Protein AF-A0A537H9T3-F1 (afdb_monomer_lite)

Sequence (89 aa):
MRRIETRIFRIDTEVAEQLDELAQKDKISVNVIANQALRKHVEYDAYAEKFGLVTISKGLLKRFFSLMSDEQARSLGRKSGEHEGVALV

Secondary structure (DSSP, 8-state):
------------HHHHHHHHHHHHHHTS-HHHHHHHHHHHIIIIIHHHTTTT-----HHHHHHHHHTS-HHHHHHHHHHHHHHTTTTT-

Structure (mmCIF, N/CA/C/O backbone):
data_AF-A0A537H9T3-F1
#
_entry.id   AF-A0A537H9T3-F1
#
loop_
_atom_site.group_PDB
_atom_site.id
_atom_site.type_symbol
_atom_site.label_atom_id
_atom_site.label_alt_id
_atom_site.label_comp_id
_atom_site.label_asym_id
_atom_site.label_entity_id
_atom_site.label_seq_id
_atom_site.pdbx_PDB_ins_code
_atom_site.Cartn_x
_atom_site.Cartn_y
_atom_site.Cartn_z
_atom_site.occupancy
_atom_site.B_iso_or_equiv
_atom_site.auth_seq_id
_atom_site.auth_comp_id
_atom_site.auth_asym_id
_atom_site.auth_atom_id
_atom_site.pdbx_PDB_model_num
ATOM 1 N N . MET A 1 1 ? -8.593 24.167 3.149 1.00 51.81 1 MET A N 1
ATOM 2 C CA . MET A 1 1 ? -8.936 23.135 4.158 1.00 51.81 1 MET A CA 1
ATOM 3 C C . MET A 1 1 ? -9.169 21.814 3.448 1.00 51.81 1 MET A C 1
ATOM 5 O O . MET A 1 1 ? -9.861 21.807 2.439 1.00 51.81 1 MET A O 1
ATOM 9 N N . ARG A 1 2 ? -8.589 20.713 3.935 1.00 76.62 2 ARG A N 1
ATOM 10 C CA . ARG A 1 2 ? -8.870 19.373 3.403 1.00 76.62 2 ARG A CA 1
ATOM 11 C C . ARG A 1 2 ? -10.239 18.924 3.923 1.00 76.62 2 ARG A C 1
ATOM 13 O O . ARG A 1 2 ? -10.432 18.916 5.134 1.00 76.62 2 ARG A O 1
ATOM 20 N N . ARG A 1 3 ? -11.182 18.592 3.036 1.00 85.69 3 ARG A N 1
ATOM 21 C CA . ARG A 1 3 ? -12.490 18.052 3.441 1.00 85.69 3 ARG A CA 1
ATOM 22 C C . ARG A 1 3 ? -12.326 16.572 3.784 1.00 85.69 3 ARG A C 1
ATOM 24 O O . ARG A 1 3 ? -11.729 15.835 3.001 1.00 85.69 3 ARG A O 1
ATOM 31 N N . ILE A 1 4 ? -12.794 16.168 4.961 1.00 86.56 4 ILE A N 1
ATOM 32 C CA . ILE A 1 4 ? -12.760 14.781 5.437 1.00 86.56 4 ILE A CA 1
ATOM 33 C C . ILE A 1 4 ? -14.205 14.304 5.529 1.00 86.56 4 ILE A C 1
ATOM 35 O O . ILE A 1 4 ? -15.049 15.005 6.079 1.00 86.56 4 ILE A O 1
ATOM 39 N N . GLU A 1 5 ? -14.473 13.126 4.978 1.00 91.81 5 GLU A N 1
ATOM 40 C CA . GLU A 1 5 ? -15.783 12.479 4.992 1.00 91.81 5 GLU A CA 1
ATOM 41 C C . GLU A 1 5 ? -15.664 11.156 5.747 1.00 91.81 5 GLU A C 1
ATOM 43 O O . GLU A 1 5 ? -14.728 10.392 5.506 1.00 91.81 5 GLU A O 1
ATOM 48 N N . THR A 1 6 ? -16.622 10.859 6.624 1.00 92.31 6 THR A N 1
ATOM 49 C CA . THR A 1 6 ? -16.685 9.563 7.309 1.00 92.31 6 THR A CA 1
ATOM 50 C C . THR A 1 6 ? -17.590 8.612 6.533 1.00 92.31 6 THR A C 1
ATOM 52 O O . THR A 1 6 ? -18.687 8.974 6.089 1.00 92.31 6 THR A O 1
ATOM 55 N N . ARG A 1 7 ? -17.125 7.376 6.363 1.00 89.44 7 ARG A N 1
ATOM 56 C CA . ARG A 1 7 ? -17.885 6.258 5.799 1.00 89.44 7 ARG A CA 1
ATOM 57 C C . ARG A 1 7 ? -17.666 5.031 6.679 1.00 89.44 7 ARG A C 1
ATOM 59 O O . ARG A 1 7 ? -16.569 4.843 7.196 1.00 89.44 7 ARG A O 1
ATOM 66 N N . ILE A 1 8 ? -18.717 4.236 6.861 1.00 92.06 8 ILE A N 1
ATOM 67 C CA . ILE 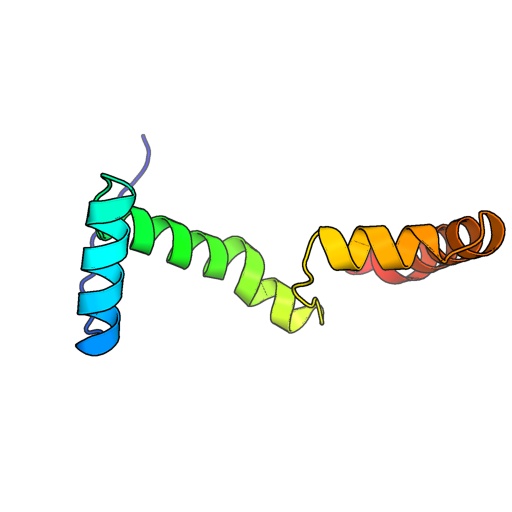A 1 8 ? -18.690 3.008 7.661 1.00 92.06 8 ILE A CA 1
ATOM 68 C C . ILE A 1 8 ? -18.835 1.835 6.700 1.00 92.06 8 ILE A C 1
ATOM 70 O O . ILE A 1 8 ? -19.773 1.805 5.902 1.00 92.06 8 ILE A O 1
ATOM 74 N N . PHE A 1 9 ? -17.917 0.879 6.790 1.00 90.31 9 PHE A N 1
ATOM 75 C CA . PHE A 1 9 ? -17.896 -0.318 5.959 1.00 90.31 9 PHE A CA 1
ATOM 76 C C . PHE A 1 9 ? -17.921 -1.561 6.844 1.00 90.31 9 PHE A C 1
ATOM 78 O O . PHE A 1 9 ? -17.392 -1.547 7.954 1.00 90.31 9 PHE A O 1
ATOM 85 N N . ARG A 1 10 ? -18.536 -2.632 6.340 1.00 95.19 10 ARG A N 1
ATOM 86 C CA . ARG A 1 10 ? -18.356 -3.976 6.893 1.00 95.19 10 ARG A CA 1
ATOM 87 C C . ARG A 1 10 ? -17.218 -4.637 6.128 1.00 95.19 10 ARG A C 1
ATOM 89 O O . ARG A 1 10 ? -17.161 -4.498 4.909 1.00 95.19 10 ARG A O 1
ATOM 96 N N . ILE A 1 11 ? -16.341 -5.318 6.846 1.00 94.31 11 ILE A N 1
ATOM 97 C CA . ILE A 1 11 ? -15.231 -6.092 6.292 1.00 94.31 11 ILE A CA 1
ATOM 98 C C . ILE A 1 11 ? -15.232 -7.466 6.949 1.00 94.31 11 ILE A C 1
ATOM 100 O O . ILE A 1 11 ? -15.773 -7.619 8.048 1.00 94.31 11 ILE A O 1
ATOM 104 N N . ASP A 1 12 ? -14.645 -8.445 6.273 1.00 97.56 12 ASP A N 1
ATOM 105 C CA . ASP A 1 12 ? -14.504 -9.789 6.820 1.00 97.56 12 ASP A CA 1
ATOM 106 C C . ASP A 1 12 ? -13.638 -9.770 8.081 1.00 97.56 12 ASP A C 1
ATOM 108 O O . ASP A 1 12 ? -12.672 -9.007 8.180 1.00 97.56 12 ASP A O 1
ATOM 112 N N . THR A 1 13 ? -13.988 -10.616 9.050 1.00 97.44 13 THR A N 1
ATOM 113 C CA . THR A 1 13 ? -13.313 -10.677 10.354 1.00 97.44 13 THR A CA 1
ATOM 114 C C . THR A 1 13 ? -11.816 -10.938 10.206 1.00 97.44 13 THR A C 1
ATOM 116 O O . THR A 1 13 ? -11.024 -10.227 10.812 1.00 97.44 13 THR A O 1
ATOM 119 N N . GLU A 1 14 ? -11.424 -11.865 9.330 1.00 98.06 14 GLU A N 1
ATOM 120 C CA . GLU A 1 14 ? -10.012 -12.181 9.068 1.00 98.06 14 GLU A CA 1
ATOM 121 C C . GLU A 1 14 ? -9.231 -10.961 8.550 1.00 98.06 14 GLU A C 1
ATOM 123 O O . GLU A 1 14 ? -8.083 -10.730 8.926 1.00 98.06 14 GLU A O 1
ATOM 128 N N . VAL A 1 15 ? -9.864 -10.129 7.715 1.00 96.75 15 VAL A N 1
ATOM 129 C CA . VAL A 1 15 ? -9.248 -8.902 7.191 1.00 96.75 15 VAL A CA 1
ATOM 130 C C . VAL A 1 15 ? -9.132 -7.848 8.290 1.00 96.75 15 VAL A C 1
ATOM 132 O O . VAL A 1 15 ? -8.122 -7.149 8.359 1.00 96.75 15 VAL A O 1
ATOM 135 N N . ALA A 1 16 ? -10.140 -7.726 9.159 1.00 96.44 16 ALA A N 1
ATOM 136 C CA . ALA A 1 16 ? -10.091 -6.816 10.302 1.00 96.44 16 ALA A CA 1
ATOM 137 C C . ALA A 1 16 ? -8.931 -7.165 11.249 1.00 96.44 16 ALA A C 1
ATOM 139 O O . AL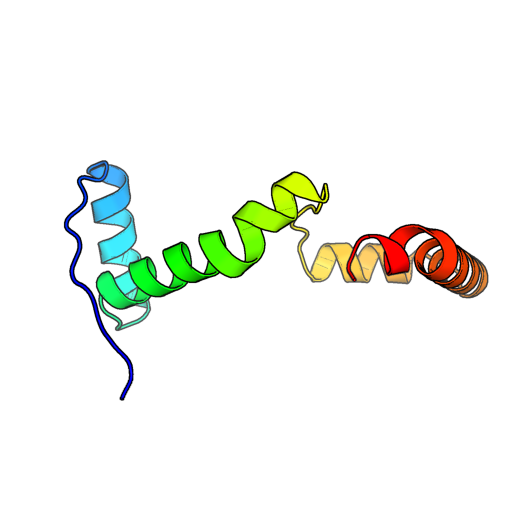A A 1 16 ? -8.156 -6.281 11.608 1.00 96.44 16 ALA A O 1
ATOM 140 N N . GLU A 1 17 ? -8.763 -8.449 11.567 1.00 97.75 17 GLU A N 1
ATOM 141 C CA . GLU A 1 17 ? -7.675 -8.946 12.416 1.00 97.75 17 GLU A CA 1
ATOM 142 C C . GLU A 1 17 ? -6.297 -8.642 11.806 1.00 97.75 17 GLU A C 1
ATOM 144 O O . GLU A 1 17 ? -5.426 -8.082 12.472 1.00 97.75 17 GLU A O 1
ATOM 149 N N . GLN A 1 18 ? -6.111 -8.902 10.508 1.00 97.44 18 GLN A N 1
ATOM 150 C CA . GLN A 1 18 ? -4.862 -8.575 9.809 1.00 97.44 18 GLN A CA 1
ATOM 151 C C . GLN A 1 18 ? -4.572 -7.067 9.774 1.00 97.44 18 GLN A C 1
ATOM 153 O O . GLN A 1 18 ? -3.416 -6.644 9.871 1.00 97.44 18 GLN A O 1
ATOM 158 N N . LEU A 1 19 ? -5.606 -6.233 9.627 1.00 96.31 19 LEU A N 1
ATOM 159 C CA . LEU A 1 19 ? -5.458 -4.778 9.677 1.00 96.31 19 LEU A CA 1
ATOM 160 C C . LEU A 1 19 ? -5.029 -4.301 11.066 1.00 96.31 19 LEU A C 1
ATOM 162 O O . LEU A 1 19 ? -4.192 -3.400 11.150 1.00 96.31 19 LEU A O 1
ATOM 166 N N . ASP A 1 20 ? -5.563 -4.902 12.130 1.00 96.88 20 ASP A N 1
ATOM 167 C CA . ASP A 1 20 ? -5.163 -4.605 13.505 1.00 96.88 20 ASP A CA 1
ATOM 168 C C . ASP A 1 20 ? -3.696 -4.988 13.757 1.00 96.88 20 ASP A C 1
ATOM 170 O O . ASP A 1 20 ? -2.938 -4.185 14.308 1.00 96.88 20 ASP A O 1
ATOM 174 N N . GLU A 1 21 ? -3.251 -6.158 13.287 1.00 97.75 21 GLU A N 1
ATOM 175 C CA . GLU A 1 21 ? -1.847 -6.584 13.380 1.00 97.75 21 GLU A CA 1
ATOM 176 C C . GLU A 1 21 ? -0.896 -5.620 12.654 1.00 97.75 21 GLU A C 1
ATOM 178 O O . GLU A 1 21 ? 0.136 -5.211 13.200 1.00 97.75 21 GLU A O 1
ATOM 183 N N . LEU A 1 22 ? -1.249 -5.214 11.430 1.00 96.94 22 LEU A N 1
ATOM 184 C CA . LEU A 1 22 ? -0.474 -4.251 10.642 1.00 96.94 22 LEU A CA 1
ATOM 185 C C . LEU A 1 22 ? -0.423 -2.879 11.320 1.00 96.94 22 LEU A C 1
ATOM 187 O O . LEU A 1 22 ? 0.646 -2.279 11.429 1.00 96.94 22 LEU A O 1
ATOM 191 N N . ALA A 1 23 ? -1.562 -2.401 11.821 1.00 97.00 23 ALA A N 1
ATOM 192 C CA . ALA A 1 23 ? -1.669 -1.138 12.542 1.00 97.00 23 ALA A CA 1
ATOM 193 C C . ALA A 1 23 ? -0.773 -1.125 13.791 1.00 97.00 23 ALA A C 1
ATOM 195 O O . ALA A 1 23 ? -0.036 -0.160 14.018 1.00 97.00 23 ALA A O 1
ATOM 196 N N . GLN A 1 24 ? -0.771 -2.215 14.563 1.00 97.25 24 GLN A N 1
ATOM 197 C CA . GLN A 1 24 ? 0.099 -2.367 15.730 1.00 97.25 24 GLN A CA 1
ATOM 198 C C . GLN A 1 24 ? 1.579 -2.389 15.348 1.00 97.25 24 GLN A C 1
ATOM 200 O O . GLN A 1 24 ? 2.378 -1.659 15.944 1.00 97.25 24 GLN A O 1
ATOM 205 N N . LYS A 1 25 ? 1.945 -3.193 14.343 1.00 96.44 25 LYS A N 1
ATOM 206 C CA . LYS A 1 25 ? 3.326 -3.321 13.863 1.00 96.44 25 LYS A CA 1
ATOM 207 C C . LYS A 1 25 ? 3.893 -1.980 13.399 1.00 96.44 25 LYS A C 1
ATOM 209 O O . LYS A 1 25 ? 5.009 -1.621 13.776 1.00 96.44 25 LYS A O 1
ATOM 214 N N . ASP A 1 26 ? 3.106 -1.233 12.634 1.00 94.81 26 ASP A N 1
ATOM 215 C CA . ASP A 1 26 ? 3.528 0.025 12.020 1.00 94.81 26 ASP A CA 1
ATOM 216 C C . ASP A 1 26 ? 3.253 1.246 12.922 1.00 94.81 26 ASP A C 1
ATOM 218 O O . ASP A 1 26 ? 3.618 2.370 12.573 1.00 94.81 26 ASP A O 1
ATOM 222 N N . LYS A 1 27 ? 2.656 1.036 14.108 1.00 95.88 27 LYS A N 1
ATOM 223 C CA . LYS A 1 27 ? 2.260 2.072 15.083 1.00 95.88 27 LYS A CA 1
ATOM 224 C C . LYS A 1 27 ? 1.383 3.171 14.472 1.00 95.88 27 LYS A C 1
ATOM 226 O O . LYS A 1 27 ? 1.528 4.355 14.783 1.00 95.88 27 LYS A O 1
ATOM 231 N N . ILE A 1 28 ? 0.459 2.771 13.609 1.00 96.75 28 ILE A N 1
ATOM 232 C CA . ILE A 1 28 ? -0.533 3.636 12.960 1.00 96.75 28 ILE A CA 1
ATOM 233 C C . ILE A 1 28 ? -1.940 3.125 13.264 1.00 96.75 28 ILE A C 1
ATOM 235 O O . ILE A 1 28 ? -2.109 2.030 13.782 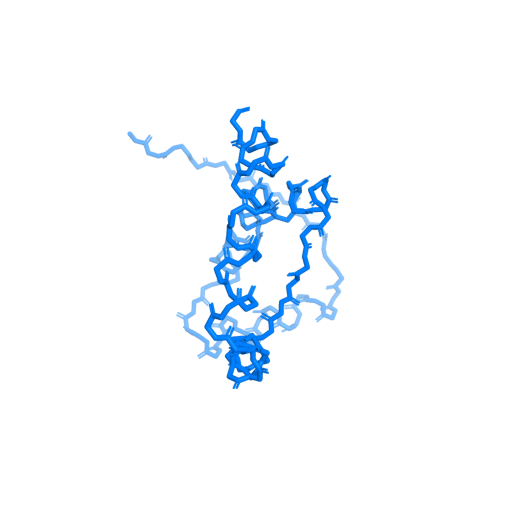1.00 96.75 28 ILE A O 1
ATOM 239 N N . SER A 1 29 ? -2.976 3.908 12.963 1.00 96.50 29 SER A N 1
ATOM 240 C CA . SER A 1 29 ? -4.351 3.417 13.098 1.00 96.50 29 SER A CA 1
ATOM 241 C C . SER A 1 29 ? -4.789 2.641 11.858 1.00 96.50 29 SER A C 1
ATOM 243 O O . SER A 1 29 ? -4.359 2.941 10.741 1.00 96.50 29 SER A O 1
ATOM 245 N N . VAL A 1 30 ? -5.742 1.723 12.034 1.00 95.12 30 VAL A N 1
ATOM 246 C CA . VAL A 1 30 ? -6.424 1.036 10.923 1.00 95.12 30 VAL A CA 1
ATOM 247 C C . VAL A 1 30 ? -6.993 2.038 9.914 1.00 95.12 30 VAL A C 1
ATOM 249 O O . VAL A 1 30 ? -6.905 1.830 8.708 1.00 95.12 30 VAL A O 1
ATOM 252 N N . ASN A 1 31 ? -7.481 3.191 10.381 1.00 93.94 31 ASN A N 1
ATOM 253 C CA . ASN A 1 31 ? -7.962 4.262 9.506 1.00 93.94 31 ASN A CA 1
ATOM 254 C C . ASN A 1 31 ? -6.871 4.834 8.588 1.00 93.94 31 ASN A C 1
ATOM 256 O O . ASN A 1 31 ? -7.182 5.246 7.470 1.00 93.94 31 ASN A O 1
ATOM 260 N N . VAL A 1 32 ? -5.609 4.897 9.026 1.00 95.00 32 VAL A N 1
ATOM 261 C CA . VAL A 1 32 ? -4.501 5.332 8.158 1.00 95.00 32 VAL A CA 1
ATOM 262 C C . VAL A 1 32 ? -4.287 4.311 7.046 1.00 95.00 32 VAL A C 1
ATOM 264 O O . VAL A 1 32 ? -4.220 4.706 5.881 1.00 95.00 32 VAL A O 1
ATOM 267 N N . ILE A 1 33 ? -4.261 3.022 7.388 1.00 95.81 33 ILE A N 1
ATOM 268 C CA . ILE A 1 33 ? -4.102 1.924 6.425 1.00 95.81 33 ILE A CA 1
ATOM 269 C C . ILE A 1 33 ? -5.260 1.924 5.423 1.00 95.81 33 ILE A C 1
ATOM 271 O O . ILE A 1 33 ? -5.032 1.961 4.214 1.00 95.81 33 ILE A O 1
ATOM 275 N N . ALA A 1 34 ? -6.501 1.986 5.909 1.00 93.88 34 ALA A N 1
ATOM 276 C CA . ALA A 1 34 ? -7.695 2.029 5.072 1.00 93.88 34 ALA A CA 1
ATOM 277 C C . ALA A 1 34 ? -7.680 3.234 4.117 1.00 93.88 34 ALA A C 1
ATOM 279 O O . ALA A 1 34 ? -7.933 3.084 2.924 1.00 93.88 34 ALA A O 1
ATOM 280 N N . ASN A 1 35 ? -7.312 4.426 4.600 1.00 93.12 35 ASN A N 1
ATOM 281 C CA . ASN A 1 35 ? -7.202 5.610 3.743 1.00 93.12 35 ASN A CA 1
ATOM 282 C C . ASN A 1 35 ? -6.105 5.478 2.677 1.00 93.12 35 ASN A C 1
ATOM 284 O O . ASN A 1 35 ? -6.283 5.975 1.565 1.00 93.12 35 ASN A O 1
ATOM 288 N N . GLN A 1 36 ? -4.970 4.852 2.998 1.00 93.56 36 GLN A N 1
ATOM 289 C CA . GLN A 1 36 ? -3.903 4.601 2.026 1.00 93.56 36 GLN A CA 1
ATOM 290 C C . GLN A 1 36 ? -4.345 3.595 0.961 1.00 93.56 36 GLN A C 1
ATOM 292 O O . GLN A 1 36 ? -4.151 3.854 -0.226 1.00 93.56 36 GLN A O 1
ATOM 297 N N . ALA A 1 37 ? -4.983 2.496 1.370 1.00 92.62 37 ALA A N 1
ATOM 298 C CA . ALA A 1 37 ? -5.492 1.471 0.465 1.00 92.62 37 ALA A CA 1
ATOM 299 C C . ALA A 1 37 ? -6.583 2.024 -0.464 1.00 92.62 37 ALA A C 1
ATOM 301 O O . ALA A 1 37 ? -6.480 1.887 -1.680 1.00 92.62 37 ALA A O 1
ATOM 302 N N . LEU A 1 38 ? -7.577 2.731 0.084 1.00 92.75 38 LEU A N 1
ATOM 303 C CA . LEU A 1 38 ? -8.645 3.353 -0.705 1.00 92.75 38 LEU A CA 1
ATOM 304 C C . LEU A 1 38 ? -8.100 4.407 -1.673 1.00 92.75 38 LEU A C 1
ATOM 306 O O . LEU A 1 38 ? -8.548 4.480 -2.815 1.00 92.75 38 LEU A O 1
ATOM 310 N N . ARG A 1 39 ? -7.107 5.202 -1.249 1.00 90.44 39 ARG A N 1
ATOM 311 C CA . ARG A 1 39 ? -6.450 6.160 -2.143 1.00 90.44 39 ARG A CA 1
ATOM 312 C C . ARG A 1 39 ? -5.725 5.449 -3.278 1.00 90.44 39 ARG A C 1
ATOM 314 O O . ARG A 1 39 ? -5.939 5.812 -4.426 1.00 90.44 39 ARG A O 1
ATOM 321 N N . LYS A 1 40 ? -4.913 4.435 -2.965 1.00 89.44 40 LYS A N 1
ATOM 322 C CA . LYS A 1 40 ? -4.212 3.637 -3.977 1.00 89.44 40 LYS A CA 1
ATOM 323 C C . LYS A 1 40 ? -5.199 3.030 -4.975 1.00 89.44 40 LYS A C 1
ATOM 325 O O . LYS A 1 40 ? -4.947 3.078 -6.173 1.00 89.44 40 LYS A O 1
ATOM 330 N N . HIS A 1 41 ? -6.332 2.527 -4.493 1.00 88.50 41 HIS A N 1
ATOM 331 C CA . HIS A 1 41 ? -7.342 1.943 -5.359 1.00 88.50 41 HIS A CA 1
ATOM 332 C C . HIS A 1 41 ? -7.920 2.965 -6.347 1.00 88.50 41 HIS A C 1
ATOM 334 O O . HIS A 1 41 ? -7.955 2.712 -7.547 1.00 88.50 41 HIS A O 1
ATOM 340 N N . VAL A 1 42 ? -8.321 4.142 -5.856 1.00 87.06 42 VAL A N 1
ATOM 341 C CA . VAL A 1 42 ? -8.923 5.196 -6.690 1.00 87.06 42 VAL A CA 1
ATOM 342 C C . VAL A 1 42 ? -7.906 5.848 -7.626 1.00 87.06 42 VAL A C 1
ATOM 344 O O . VAL A 1 42 ? -8.242 6.169 -8.760 1.00 87.06 42 VAL A O 1
ATOM 347 N N . GLU A 1 43 ? -6.680 6.080 -7.161 1.00 83.56 43 GLU A N 1
ATOM 348 C CA . GLU A 1 43 ? -5.655 6.792 -7.933 1.00 83.56 43 GLU A CA 1
ATOM 349 C C . GLU A 1 43 ? -4.898 5.881 -8.900 1.00 83.56 43 GLU A C 1
ATOM 351 O O . GLU A 1 43 ? -4.416 6.359 -9.924 1.00 83.56 43 GLU A O 1
ATOM 356 N N . TYR A 1 44 ? -4.775 4.588 -8.592 1.00 78.94 44 TYR A N 1
ATOM 357 C CA . TYR A 1 44 ? -3.953 3.663 -9.363 1.00 78.94 44 TYR A CA 1
ATOM 358 C C . TYR A 1 44 ? -4.703 2.402 -9.766 1.00 78.94 44 TYR A C 1
ATOM 360 O O . TYR A 1 44 ? -4.868 2.195 -10.961 1.00 78.94 44 TYR A O 1
ATOM 368 N N . ASP A 1 45 ? -5.166 1.569 -8.828 1.00 79.38 45 ASP A N 1
ATOM 369 C CA . ASP A 1 45 ? -5.620 0.210 -9.175 1.00 79.38 45 ASP A CA 1
ATOM 370 C C . ASP A 1 45 ? -6.803 0.227 -10.168 1.00 79.38 45 ASP A C 1
ATOM 372 O O . ASP A 1 45 ? -6.789 -0.515 -11.149 1.00 79.38 45 ASP A O 1
ATOM 376 N N . ALA A 1 46 ? -7.758 1.150 -9.994 1.00 77.88 46 ALA A N 1
ATOM 377 C CA . ALA A 1 46 ? -8.897 1.325 -10.901 1.00 77.88 46 ALA A CA 1
ATOM 378 C C . ALA A 1 46 ? -8.492 1.738 -12.332 1.00 77.88 46 ALA A C 1
ATOM 380 O O . ALA A 1 46 ? -9.182 1.408 -13.297 1.00 77.88 46 ALA A O 1
ATOM 381 N N . TYR A 1 47 ? -7.375 2.454 -12.491 1.00 72.75 47 TYR A N 1
ATOM 382 C CA . TYR A 1 47 ? -6.835 2.814 -13.805 1.00 72.75 47 TYR A CA 1
ATOM 383 C C . TYR A 1 47 ? -5.908 1.723 -14.348 1.00 72.75 47 TYR A C 1
ATOM 385 O O . TYR A 1 47 ? -5.973 1.390 -15.527 1.00 72.75 47 TYR A O 1
ATOM 393 N N . ALA A 1 48 ? -5.069 1.137 -13.497 1.00 68.75 48 ALA A N 1
ATOM 394 C CA . ALA A 1 48 ? -4.104 0.106 -13.851 1.00 68.75 48 ALA A CA 1
ATOM 395 C C . ALA A 1 48 ? -4.773 -1.111 -14.496 1.00 68.75 48 ALA A C 1
ATOM 397 O O . ALA A 1 48 ? -4.283 -1.602 -15.513 1.00 68.75 48 ALA A O 1
ATOM 398 N N . GLU A 1 49 ? -5.924 -1.536 -13.971 1.00 65.50 49 GLU A N 1
ATOM 399 C CA . GLU A 1 49 ? -6.717 -2.626 -14.544 1.00 65.50 49 GLU A CA 1
ATOM 400 C C . GLU A 1 49 ? -7.217 -2.293 -15.961 1.00 65.50 49 GLU A C 1
ATOM 402 O O . GLU A 1 49 ? -7.174 -3.133 -16.858 1.00 65.50 49 GLU A O 1
ATOM 407 N N . LYS A 1 50 ? -7.593 -1.032 -16.207 1.00 64.94 50 LYS A N 1
ATOM 408 C CA . LYS A 1 50 ? -8.029 -0.553 -17.527 1.00 64.94 50 LYS A CA 1
ATOM 409 C C . LYS A 1 50 ? -6.882 -0.462 -18.540 1.00 64.94 50 LYS A C 1
ATOM 411 O O . LYS A 1 50 ? -7.106 -0.668 -19.730 1.00 64.94 50 LYS A O 1
ATOM 416 N N . PHE A 1 51 ? -5.673 -0.147 -18.081 1.00 65.56 51 PHE A N 1
ATOM 417 C CA . PHE A 1 51 ? -4.490 0.027 -18.930 1.00 65.56 51 PHE A CA 1
ATOM 418 C C . PHE A 1 51 ? -3.610 -1.231 -19.028 1.00 65.56 51 PHE A C 1
ATOM 420 O O . PHE A 1 51 ? -2.522 -1.168 -19.594 1.00 65.56 51 PHE A O 1
ATOM 427 N N . GLY A 1 52 ? -4.059 -2.375 -18.494 1.00 66.19 52 GLY A N 1
ATOM 428 C CA . GLY A 1 52 ? -3.318 -3.640 -18.564 1.00 66.19 52 GLY A CA 1
ATOM 429 C C . GLY A 1 52 ? -1.998 -3.631 -17.784 1.00 66.19 52 GLY A C 1
ATOM 430 O O . GLY A 1 52 ? -1.081 -4.387 -18.108 1.00 66.19 52 GLY A O 1
ATOM 431 N N . LEU A 1 53 ? -1.872 -2.767 -16.773 1.00 72.62 53 LEU A N 1
ATOM 432 C CA . LEU A 1 53 ? -0.657 -2.648 -15.972 1.00 72.62 53 LEU A CA 1
ATOM 433 C C . LEU A 1 53 ? -0.572 -3.789 -14.951 1.00 72.62 53 LEU A C 1
ATOM 435 O O . LEU A 1 53 ? -1.537 -4.098 -14.256 1.00 72.62 53 LEU A O 1
ATOM 439 N N . VAL A 1 54 ? 0.617 -4.383 -14.815 1.00 73.31 54 VAL A N 1
ATOM 440 C CA . VAL A 1 54 ? 0.892 -5.448 -13.840 1.00 73.31 54 VAL A CA 1
ATOM 441 C C . VAL A 1 54 ? 1.840 -4.971 -12.745 1.00 73.31 54 VAL A C 1
ATOM 443 O O . VAL A 1 54 ? 2.817 -4.264 -12.996 1.00 73.31 54 VAL A O 1
ATOM 446 N N . THR A 1 55 ? 1.583 -5.394 -11.506 1.00 76.81 55 THR A N 1
ATOM 447 C CA . THR A 1 55 ? 2.510 -5.140 -10.396 1.00 76.81 55 THR A CA 1
ATOM 448 C C . THR A 1 55 ? 3.652 -6.151 -10.444 1.00 76.81 55 THR A C 1
ATOM 450 O O . THR A 1 55 ? 3.428 -7.355 -10.348 1.00 76.81 55 THR A O 1
ATOM 453 N N . ILE A 1 56 ? 4.892 -5.668 -10.539 1.00 84.19 56 ILE A N 1
ATOM 454 C CA . ILE A 1 56 ? 6.104 -6.497 -10.488 1.00 84.19 56 ILE A CA 1
ATOM 455 C C . ILE A 1 56 ? 7.046 -6.017 -9.385 1.00 84.19 56 ILE A C 1
ATOM 457 O O . ILE A 1 56 ? 7.104 -4.830 -9.056 1.00 84.19 56 ILE A O 1
ATOM 461 N N . SER A 1 57 ? 7.818 -6.936 -8.801 1.00 87.62 57 SER A N 1
ATOM 462 C CA . SER A 1 57 ? 8.797 -6.560 -7.781 1.00 87.62 57 SER A CA 1
ATOM 463 C C . SER A 1 57 ? 9.949 -5.762 -8.398 1.00 87.62 57 SER A C 1
ATOM 465 O O . SER A 1 57 ? 10.416 -6.052 -9.503 1.00 87.62 57 SER A O 1
ATOM 467 N N . LYS A 1 58 ? 10.475 -4.778 -7.655 1.00 86.06 58 LYS A N 1
ATOM 468 C CA . LYS A 1 58 ? 11.635 -3.980 -8.098 1.00 86.06 58 LYS A CA 1
ATOM 469 C C . LYS A 1 58 ? 12.842 -4.859 -8.446 1.00 86.06 58 LYS A C 1
ATOM 471 O O . LYS A 1 58 ? 13.581 -4.546 -9.373 1.00 86.06 58 LYS A O 1
ATOM 476 N N . GLY A 1 59 ? 13.041 -5.949 -7.701 1.00 90.75 59 GLY A N 1
ATOM 477 C CA . GLY A 1 59 ? 14.115 -6.912 -7.951 1.00 90.75 59 GLY A CA 1
ATOM 478 C C . GLY A 1 59 ? 13.949 -7.641 -9.284 1.00 90.75 59 GLY A C 1
ATOM 479 O O . GLY A 1 59 ? 14.908 -7.728 -10.048 1.00 90.75 59 GLY A O 1
ATOM 480 N N . LEU A 1 60 ? 12.730 -8.098 -9.596 1.00 88.25 60 LEU A N 1
ATOM 481 C CA . LEU A 1 60 ? 12.430 -8.751 -10.870 1.00 88.25 60 LEU A CA 1
ATOM 482 C C . LEU A 1 60 ? 12.626 -7.790 -12.045 1.00 88.25 60 LEU A C 1
ATOM 484 O O . LEU A 1 60 ? 13.296 -8.144 -13.012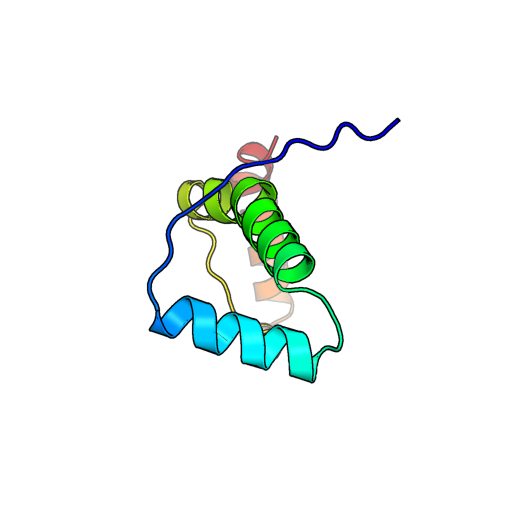 1.00 88.25 60 LEU A O 1
ATOM 488 N N . LEU A 1 61 ? 12.131 -6.556 -11.920 1.00 89.50 61 LEU A N 1
ATOM 489 C CA . LEU A 1 61 ? 12.289 -5.537 -12.955 1.00 89.50 61 LEU A CA 1
ATOM 490 C C . LEU A 1 61 ? 13.768 -5.220 -13.230 1.00 89.50 61 LEU A C 1
ATOM 492 O O . LEU A 1 61 ? 14.194 -5.199 -14.382 1.00 89.50 61 LEU A O 1
ATOM 496 N N . LYS A 1 62 ? 14.579 -5.045 -12.177 1.00 90.94 62 LYS A N 1
ATOM 497 C CA . LYS A 1 62 ? 16.034 -4.864 -12.316 1.00 90.94 62 LYS A CA 1
ATOM 498 C C . LYS A 1 62 ? 16.690 -6.037 -13.035 1.00 90.94 62 LYS A C 1
ATOM 500 O O . LYS A 1 62 ? 17.564 -5.826 -13.871 1.00 90.94 62 LYS A O 1
ATOM 505 N N . ARG A 1 63 ? 16.269 -7.263 -12.719 1.00 93.25 63 ARG A N 1
ATOM 506 C CA . ARG A 1 63 ? 16.813 -8.465 -13.350 1.00 93.25 63 ARG A CA 1
ATOM 507 C C . ARG A 1 63 ? 16.465 -8.517 -14.835 1.00 93.25 63 ARG A C 1
ATOM 509 O O . ARG A 1 63 ? 17.355 -8.770 -15.636 1.00 93.25 63 ARG A O 1
ATOM 516 N N . PHE A 1 64 ? 15.229 -8.201 -15.213 1.00 90.00 64 PHE A N 1
ATOM 517 C CA . PHE A 1 64 ? 14.851 -8.092 -16.624 1.00 90.00 64 PHE A CA 1
ATOM 518 C C . PHE A 1 64 ? 15.678 -7.046 -17.370 1.00 90.00 64 PHE A C 1
ATOM 520 O O . PHE A 1 64 ? 16.209 -7.359 -18.431 1.00 90.00 64 PHE A O 1
ATOM 527 N N . PHE A 1 65 ? 15.883 -5.857 -16.795 1.00 88.44 65 PHE A N 1
ATOM 528 C CA . PHE A 1 65 ? 16.743 -4.849 -17.421 1.00 88.44 65 PHE A CA 1
ATOM 529 C C . PHE A 1 65 ? 18.204 -5.289 -17.529 1.00 88.44 65 PHE A C 1
ATOM 531 O O . PHE A 1 65 ? 18.833 -5.020 -18.542 1.00 88.44 65 PHE A O 1
ATOM 538 N N . SER A 1 66 ? 18.738 -6.014 -16.541 1.00 91.69 66 SER A N 1
ATOM 539 C CA . SER A 1 66 ? 20.120 -6.518 -16.600 1.00 91.69 66 SER A CA 1
ATOM 540 C C . SER A 1 66 ? 20.359 -7.576 -17.682 1.00 91.69 66 SER A C 1
ATOM 542 O O . SER A 1 66 ? 21.500 -7.798 -18.072 1.00 91.69 66 SER A O 1
ATOM 544 N N . LEU A 1 67 ? 19.298 -8.242 -18.148 1.00 93.94 67 LEU A N 1
ATOM 545 C CA . LEU A 1 67 ? 19.358 -9.240 -19.219 1.00 93.94 67 LEU A CA 1
ATOM 546 C C . LEU A 1 67 ? 19.181 -8.619 -20.612 1.00 93.94 67 LEU A C 1
ATOM 548 O O . LEU A 1 67 ? 19.335 -9.317 -21.612 1.00 93.94 67 LEU A O 1
ATOM 552 N N . MET A 1 68 ? 18.831 -7.335 -2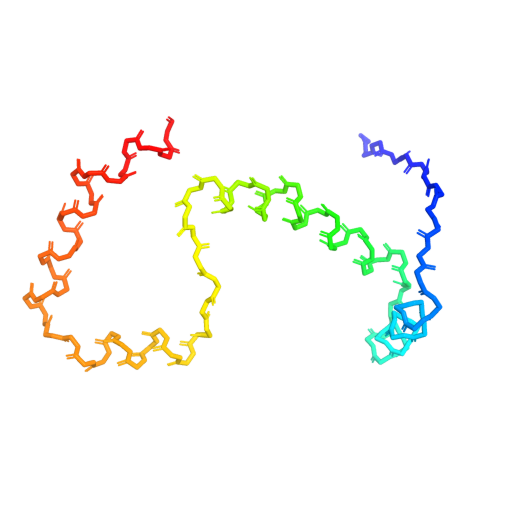0.679 1.00 93.19 68 MET A N 1
ATOM 553 C CA . MET A 1 68 ? 18.568 -6.619 -21.918 1.00 93.19 68 MET A CA 1
ATOM 554 C C . MET A 1 68 ? 19.850 -5.959 -22.426 1.00 93.19 68 MET A C 1
ATOM 556 O O . MET A 1 68 ? 20.577 -5.337 -21.654 1.00 93.19 68 MET A O 1
ATOM 560 N N . SER A 1 69 ? 20.123 -6.059 -23.727 1.00 93.69 69 SER A N 1
ATOM 561 C CA . SER A 1 69 ? 21.198 -5.270 -24.334 1.00 93.69 69 SER A CA 1
ATOM 562 C C . SER A 1 69 ? 20.790 -3.800 -24.477 1.00 93.69 69 SER A C 1
ATOM 564 O O . SER A 1 69 ? 19.604 -3.477 -24.596 1.00 93.69 69 SER A O 1
ATOM 566 N N . ASP A 1 70 ? 21.769 -2.898 -24.553 1.00 91.94 70 ASP A N 1
ATOM 567 C CA . ASP A 1 70 ? 21.522 -1.468 -24.794 1.00 91.94 70 ASP A CA 1
ATOM 568 C C . ASP A 1 70 ? 20.685 -1.218 -26.060 1.00 91.94 70 ASP A C 1
ATOM 570 O O . ASP A 1 70 ? 19.875 -0.290 -26.118 1.00 91.94 70 ASP A O 1
ATOM 574 N N . GLU A 1 71 ? 20.855 -2.050 -27.087 1.00 92.81 71 GLU A N 1
ATOM 575 C CA . GLU A 1 71 ? 20.088 -1.963 -28.328 1.00 92.81 71 GLU A CA 1
ATOM 576 C C . GLU A 1 71 ? 18.618 -2.345 -28.121 1.00 92.81 71 GLU A C 1
ATOM 578 O O . GLU A 1 71 ? 17.721 -1.619 -28.561 1.00 92.81 71 GLU A O 1
ATOM 583 N N . GLN A 1 72 ? 18.363 -3.442 -27.404 1.00 92.06 72 GLN A N 1
ATOM 584 C CA . GLN A 1 72 ? 17.010 -3.874 -27.059 1.00 92.06 72 GLN A CA 1
ATOM 585 C C . GLN A 1 72 ? 16.306 -2.826 -26.189 1.00 92.06 72 GLN A C 1
ATOM 587 O O . GLN A 1 72 ? 15.151 -2.493 -26.456 1.00 92.06 72 GLN A O 1
ATOM 592 N N . ALA A 1 73 ? 17.018 -2.229 -25.227 1.00 90.12 73 ALA A N 1
ATOM 593 C CA . ALA A 1 73 ? 16.490 -1.162 -24.382 1.00 90.12 73 ALA A CA 1
ATOM 594 C C . ALA A 1 73 ? 16.122 0.091 -25.194 1.00 90.12 73 ALA A C 1
ATOM 596 O O . ALA A 1 73 ? 15.035 0.648 -25.027 1.00 90.12 73 ALA A O 1
ATOM 597 N N . ARG A 1 74 ? 16.986 0.507 -26.133 1.00 90.81 74 ARG A N 1
ATOM 598 C CA . ARG A 1 74 ? 16.709 1.636 -27.040 1.00 90.81 74 ARG A CA 1
ATOM 599 C C . ARG A 1 74 ? 15.523 1.359 -27.961 1.00 90.81 74 ARG A C 1
ATOM 601 O O . ARG A 1 74 ? 14.715 2.257 -28.186 1.00 90.81 74 ARG A O 1
ATOM 608 N N . SER A 1 75 ? 15.425 0.146 -28.505 1.00 90.81 75 SER A N 1
ATOM 609 C CA . SER A 1 75 ? 14.311 -0.249 -29.374 1.00 90.81 75 SER A CA 1
ATOM 610 C C . SER A 1 75 ? 12.984 -0.242 -28.615 1.00 90.81 75 SER A C 1
ATOM 612 O O . SER A 1 75 ? 12.010 0.328 -29.105 1.00 90.81 75 SER A O 1
ATOM 614 N N . LEU A 1 76 ? 12.968 -0.803 -27.400 1.00 87.31 76 LEU A N 1
ATOM 615 C CA . LEU A 1 76 ? 11.795 -0.817 -26.530 1.00 87.31 76 LEU A CA 1
ATOM 616 C C . LEU A 1 76 ? 11.330 0.607 -26.200 1.00 87.31 76 LEU A C 1
ATOM 618 O O . LEU A 1 76 ? 10.163 0.924 -26.398 1.00 87.31 76 LEU A O 1
ATOM 622 N N . GLY A 1 77 ? 12.250 1.486 -25.787 1.00 85.88 77 GLY A N 1
ATOM 623 C CA . GLY A 1 77 ? 11.922 2.874 -25.451 1.00 85.88 77 GLY A CA 1
ATOM 624 C C . GLY A 1 77 ? 11.301 3.661 -26.611 1.00 85.88 77 GLY A C 1
ATOM 625 O O . GLY A 1 77 ? 10.333 4.387 -26.396 1.00 85.88 77 GLY A O 1
ATOM 626 N N . ARG A 1 78 ? 11.802 3.491 -27.846 1.00 88.00 78 ARG A N 1
ATOM 627 C CA . ARG A 1 78 ? 11.204 4.137 -29.033 1.00 88.00 78 ARG A CA 1
ATOM 628 C C . ARG A 1 78 ? 9.792 3.625 -29.307 1.00 88.00 78 ARG A C 1
ATOM 630 O O . ARG A 1 78 ? 8.883 4.434 -29.441 1.00 88.00 78 ARG A O 1
ATOM 637 N N . LYS A 1 79 ? 9.603 2.300 -29.315 1.00 84.69 79 LYS A N 1
ATOM 638 C CA . LYS A 1 79 ? 8.295 1.681 -29.582 1.00 84.69 79 LYS A CA 1
ATOM 639 C C . LYS A 1 79 ? 7.245 2.067 -28.538 1.00 84.69 79 LYS A C 1
ATOM 641 O O . LYS A 1 79 ? 6.128 2.412 -28.909 1.00 84.69 79 LYS A O 1
ATOM 646 N N . SER A 1 80 ? 7.598 2.062 -27.251 1.00 79.88 80 SER A N 1
ATOM 647 C CA . SER A 1 80 ? 6.691 2.518 -26.187 1.00 79.88 80 SER A CA 1
ATOM 648 C C . SER A 1 80 ? 6.363 4.010 -26.312 1.00 79.88 80 SER A C 1
ATOM 650 O O . SER A 1 80 ? 5.211 4.398 -26.142 1.00 79.88 80 SER A O 1
ATOM 652 N N . GLY A 1 81 ? 7.335 4.854 -26.677 1.00 76.50 81 GLY A N 1
ATOM 653 C CA . GLY A 1 81 ? 7.094 6.281 -26.917 1.00 76.50 81 GLY A CA 1
ATOM 654 C C . GLY A 1 81 ? 6.150 6.563 -28.093 1.00 76.50 81 GLY A C 1
ATOM 655 O O . GLY A 1 81 ? 5.333 7.476 -28.010 1.00 76.50 81 GLY A O 1
ATOM 656 N N . GLU A 1 82 ? 6.229 5.767 -29.162 1.00 76.50 82 GLU A N 1
ATOM 657 C CA . GLU A 1 82 ? 5.400 5.907 -30.368 1.00 76.50 82 GLU A CA 1
ATOM 658 C C . GLU A 1 82 ? 3.967 5.372 -30.190 1.00 76.50 82 GLU A C 1
ATOM 660 O O . GLU A 1 82 ? 3.040 5.912 -30.794 1.00 76.50 82 GLU A O 1
ATOM 665 N N . HIS A 1 83 ? 3.766 4.337 -29.362 1.00 63.12 83 HIS A N 1
ATOM 666 C CA . HIS A 1 83 ? 2.478 3.639 -29.243 1.00 63.12 83 HIS A CA 1
ATOM 667 C C . HIS A 1 83 ? 1.732 3.856 -27.914 1.00 63.12 83 HIS A C 1
ATOM 669 O O . HIS A 1 83 ? 0.504 3.900 -27.921 1.00 63.12 83 HIS A O 1
ATOM 675 N N . GLU A 1 84 ? 2.425 3.996 -26.780 1.00 56.94 84 GLU A N 1
ATOM 676 C CA . GLU A 1 84 ? 1.799 4.031 -25.442 1.00 56.94 84 GLU A CA 1
ATOM 677 C C . GLU A 1 84 ? 1.680 5.452 -24.873 1.00 56.94 84 GLU A C 1
ATOM 679 O O . GLU A 1 84 ? 0.757 5.734 -24.109 1.00 56.94 84 GLU A O 1
ATOM 684 N N . GLY A 1 85 ? 2.550 6.383 -25.288 1.00 53.16 85 GLY A N 1
ATOM 685 C CA . GLY A 1 85 ? 2.531 7.775 -24.818 1.00 53.16 85 GLY A CA 1
ATOM 686 C C . GLY A 1 85 ? 1.230 8.534 -25.120 1.00 53.16 85 GLY A C 1
ATOM 687 O O . GLY A 1 85 ? 0.903 9.479 -24.413 1.00 53.16 85 GLY A O 1
ATOM 688 N N . VAL A 1 86 ? 0.463 8.099 -26.124 1.00 49.97 86 VAL A N 1
ATOM 689 C CA . VAL A 1 86 ? -0.819 8.708 -26.527 1.00 49.97 86 VAL A CA 1
ATOM 690 C C . VAL A 1 86 ? -2.000 8.181 -25.699 1.00 49.97 86 VAL A C 1
ATOM 692 O O . VAL A 1 86 ? -3.024 8.845 -25.608 1.00 49.97 86 VAL A O 1
ATOM 695 N N . ALA A 1 87 ? -1.875 7.012 -25.061 1.00 49.97 87 ALA A N 1
ATOM 696 C CA . ALA A 1 87 ? -2.953 6.413 -24.265 1.00 49.97 87 ALA A CA 1
ATOM 697 C C . ALA A 1 87 ? -3.024 6.947 -22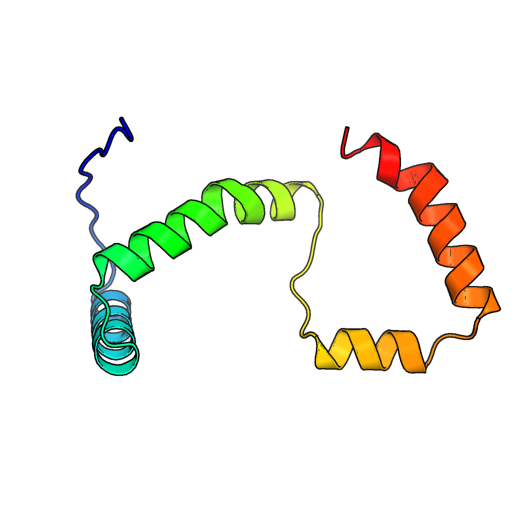.819 1.00 49.97 87 ALA A C 1
ATOM 699 O O . ALA A 1 87 ? -3.989 6.666 -22.109 1.00 49.97 87 ALA A O 1
ATOM 700 N N . LEU A 1 88 ? -2.001 7.691 -22.385 1.00 44.81 88 LEU A N 1
ATOM 701 C CA . LEU A 1 88 ? -1.858 8.248 -21.034 1.00 44.81 88 LEU A CA 1
ATOM 702 C C . LEU A 1 88 ? -2.058 9.778 -20.975 1.00 44.81 88 LEU A C 1
ATOM 704 O O . LEU A 1 88 ? -1.860 10.359 -19.906 1.00 44.81 88 LEU A O 1
ATOM 708 N N . VAL A 1 89 ? -2.431 10.419 -22.094 1.00 45.78 89 VAL A N 1
ATOM 709 C CA . VAL A 1 89 ? -2.751 11.860 -22.200 1.00 45.78 89 VAL A CA 1
ATOM 710 C C . VAL A 1 89 ? -4.245 12.057 -22.415 1.00 45.78 89 VAL A C 1
ATOM 712 O O . VAL A 1 89 ? -4.820 11.322 -23.247 1.00 45.78 89 VAL A O 1
#

Foldseek 3Di:
DDDDDDDDDDDDPVVVVVLVVVCVVVVHDSVVVVVVVVCCCVVPVVVCVVLVHDDDDPVVVVVVVVVDDPVRVVVVVVVCVVPVVVVVD

pLDDT: mean 85.28, std 13.46, range [44.81, 98.06]

Radius of gyration: 19.38 Å; chains: 1; bounding box: 40×35×46 Å